Protein AF-A0A838LYR3-F1 (afdb_monomer)

Foldseek 3Di:
DDDDPPDPPDDDDLPQPDWDFPQLQLQAAADDVVQNHGGRGGHPQQDPRSTRVCVVHPPDDPVSVVPGDDCQCRPPDSVSNNVSSNVVNVVPDDD

Sequence (95 aa):
MGLTEGNPLFGTGATALPCRSGCAACCIAPSISSLDKPAGVACGHLTGDLRCGLFGQPKRPACCASLQPSAEMCGATRDQALAWLAALETATCPT

pLDDT: mean 80.67, std 14.08, range [44.53, 92.38]

Solvent-accessible surface area (backbone atoms only — not comparable to full-atom values): 5904 Å² total; per-residue (Å²): 141,85,85,86,81,83,71,83,78,73,81,84,71,85,69,69,52,76,86,53,70,67,38,38,26,86,46,17,28,42,60,36,77,96,70,77,34,53,56,68,38,74,42,94,55,54,41,95,60,27,27,63,67,42,68,97,42,90,85,37,52,66,72,66,61,68,59,67,55,41,68,79,46,47,46,96,41,44,65,50,16,29,52,46,37,42,53,48,41,65,73,67,55,83,129

Mean predicted aligned error: 9.0 Å

Structure (mmCIF, N/CA/C/O backbone):
data_AF-A0A838LYR3-F1
#
_entry.id   AF-A0A838LYR3-F1
#
loop_
_atom_site.group_PDB
_atom_site.id
_atom_site.type_symbol
_atom_site.label_atom_id
_atom_site.label_alt_id
_atom_site.label_comp_id
_atom_site.label_asym_id
_atom_site.label_entity_id
_atom_site.label_seq_id
_atom_site.pdbx_PDB_ins_code
_atom_site.Cartn_x
_atom_site.Cartn_y
_atom_site.Cartn_z
_atom_site.occupancy
_atom_site.B_iso_or_equiv
_atom_site.auth_seq_id
_atom_site.auth_comp_id
_atom_site.auth_asym_id
_atom_site.auth_atom_id
_atom_site.pdbx_PDB_model_num
ATOM 1 N N . MET A 1 1 ? 39.013 15.803 25.135 1.00 48.59 1 MET A N 1
ATOM 2 C CA . MET A 1 1 ? 37.767 15.359 25.796 1.00 48.59 1 MET A CA 1
ATOM 3 C C . MET A 1 1 ? 36.686 16.358 25.428 1.00 48.59 1 MET A C 1
ATOM 5 O O . MET A 1 1 ? 36.846 17.513 25.788 1.00 48.59 1 MET A O 1
ATOM 9 N N . GLY A 1 2 ? 35.651 15.939 24.693 1.00 51.66 2 GLY A N 1
ATOM 10 C CA . GLY A 1 2 ? 34.401 16.704 24.599 1.00 51.66 2 GLY A CA 1
ATOM 11 C C . GLY A 1 2 ? 33.957 17.165 23.205 1.00 51.66 2 GLY A C 1
ATOM 12 O O . GLY A 1 2 ? 34.185 18.309 22.849 1.00 51.66 2 GLY A O 1
ATOM 13 N N . LEU A 1 3 ? 33.254 16.269 22.499 1.00 59.47 3 LEU A N 1
ATOM 14 C CA . LEU A 1 3 ? 32.057 16.517 21.674 1.00 59.47 3 LEU A CA 1
ATOM 15 C C . LEU A 1 3 ? 32.143 17.485 20.471 1.00 59.47 3 LEU A C 1
ATOM 17 O O . LEU A 1 3 ? 31.819 18.663 20.575 1.00 59.47 3 LEU A O 1
ATOM 21 N N . THR A 1 4 ? 32.355 16.922 19.279 1.00 51.19 4 THR A N 1
ATOM 22 C CA . THR A 1 4 ? 31.703 17.410 18.048 1.00 51.19 4 THR A CA 1
ATOM 23 C C . THR A 1 4 ? 31.056 16.235 17.320 1.00 51.19 4 THR A C 1
ATOM 25 O O . THR A 1 4 ? 31.497 15.824 16.250 1.00 51.19 4 THR A O 1
ATOM 28 N N . GLU A 1 5 ? 30.011 15.670 17.924 1.00 50.97 5 GLU A N 1
ATOM 29 C CA . GLU A 1 5 ? 29.069 14.792 17.227 1.00 50.97 5 GLU A CA 1
ATOM 30 C C . GLU A 1 5 ? 27.991 15.679 16.602 1.00 50.97 5 GLU A C 1
ATOM 32 O O . GLU A 1 5 ? 26.931 15.928 17.173 1.00 50.97 5 GLU A O 1
ATOM 37 N N . GLY A 1 6 ? 28.307 16.239 15.436 1.00 52.12 6 GLY A N 1
ATOM 38 C CA . GLY A 1 6 ? 27.322 16.889 14.583 1.00 52.12 6 GLY A CA 1
ATOM 39 C C . GLY A 1 6 ? 26.482 15.830 13.881 1.00 52.12 6 GLY A C 1
ATOM 40 O O . GLY A 1 6 ? 26.742 15.514 12.726 1.00 52.12 6 GLY A O 1
ATOM 41 N N . ASN A 1 7 ? 25.498 15.267 14.580 1.00 57.00 7 ASN A N 1
ATOM 42 C CA . ASN A 1 7 ? 24.417 14.515 13.955 1.00 57.00 7 ASN A CA 1
ATOM 43 C C . ASN A 1 7 ? 23.333 15.511 13.511 1.00 57.00 7 ASN A C 1
ATOM 45 O O . ASN A 1 7 ? 22.663 16.081 14.378 1.00 57.0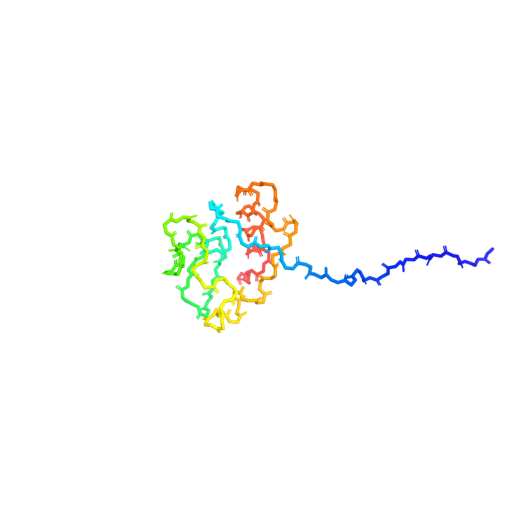0 7 ASN A O 1
ATOM 49 N N . PRO A 1 8 ? 23.114 15.750 12.207 1.00 54.66 8 PRO A N 1
ATOM 50 C CA . PRO A 1 8 ? 21.870 16.348 11.754 1.00 54.66 8 PRO A CA 1
ATOM 51 C C . PRO A 1 8 ? 20.748 15.317 11.937 1.00 54.66 8 PRO A C 1
ATOM 53 O O . PRO A 1 8 ? 20.384 14.569 11.031 1.00 54.66 8 PRO A O 1
ATOM 56 N N . LEU A 1 9 ? 20.208 15.283 13.154 1.00 55.03 9 LEU A N 1
ATOM 57 C CA . LEU A 1 9 ? 18.931 14.665 13.454 1.00 55.03 9 LEU A CA 1
ATOM 58 C C . LEU A 1 9 ? 17.839 15.343 12.621 1.00 55.03 9 LEU A C 1
ATOM 60 O O . LEU A 1 9 ? 17.621 16.547 12.721 1.00 55.03 9 LEU A O 1
ATOM 64 N N . PHE A 1 10 ? 17.128 14.494 11.882 1.00 50.84 10 PHE A N 1
ATOM 65 C CA . PHE A 1 10 ? 15.861 14.737 11.20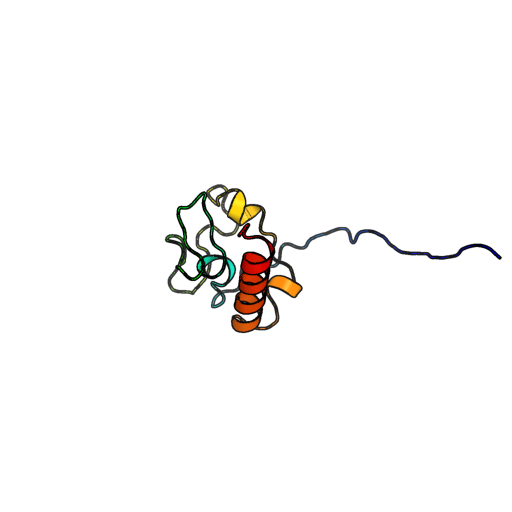0 1.00 50.84 10 PHE A CA 1
ATOM 66 C C . PHE A 1 10 ? 15.937 15.550 9.909 1.00 50.84 10 PHE A C 1
ATOM 68 O O . PHE A 1 10 ? 15.698 16.753 9.862 1.00 50.84 10 PHE A O 1
ATOM 75 N N . GLY A 1 11 ? 16.174 14.805 8.825 1.00 44.56 11 GLY A N 1
ATOM 76 C CA . GLY A 1 11 ? 15.905 15.227 7.460 1.00 44.56 11 GLY A CA 1
ATOM 77 C C . GLY A 1 11 ? 14.495 15.796 7.326 1.00 44.56 11 GLY A C 1
ATOM 78 O O . GLY A 1 11 ? 13.489 15.088 7.367 1.00 44.56 11 GLY A O 1
ATOM 79 N N . THR A 1 12 ? 14.445 17.108 7.159 1.00 48.47 12 THR A N 1
ATOM 80 C CA . THR A 1 12 ? 13.281 17.856 6.722 1.00 48.47 12 THR A CA 1
ATOM 81 C C . THR A 1 12 ? 12.869 17.349 5.342 1.00 48.47 12 THR A C 1
ATOM 83 O O . THR A 1 12 ? 13.616 17.487 4.377 1.00 48.47 12 THR A O 1
ATOM 86 N N . GLY A 1 13 ? 11.667 16.778 5.250 1.00 44.53 13 GLY A N 1
ATOM 87 C CA . GLY A 1 13 ? 11.012 16.468 3.982 1.00 44.53 13 GLY A CA 1
ATOM 88 C C . GLY A 1 13 ? 10.946 14.980 3.670 1.00 44.53 13 GLY A C 1
ATOM 89 O O . GLY A 1 13 ? 11.663 14.488 2.800 1.00 44.53 13 GLY A O 1
ATOM 90 N N . ALA A 1 14 ? 9.997 14.279 4.299 1.00 50.09 14 ALA A N 1
ATOM 91 C CA . ALA A 1 14 ? 9.415 13.090 3.689 1.00 50.09 14 ALA A CA 1
ATOM 92 C C . ALA A 1 14 ? 8.793 13.522 2.352 1.00 50.09 14 ALA A C 1
ATOM 94 O O . ALA A 1 14 ? 7.639 13.940 2.274 1.00 50.09 14 ALA A O 1
ATOM 95 N N . THR A 1 15 ? 9.605 13.503 1.300 1.00 54.31 15 THR A N 1
ATOM 96 C CA . THR A 1 15 ? 9.146 13.647 -0.074 1.00 54.31 15 THR A CA 1
ATOM 97 C C . THR A 1 15 ? 8.306 12.407 -0.309 1.00 54.31 15 THR A C 1
ATOM 99 O O . THR A 1 15 ? 8.864 11.333 -0.524 1.00 54.31 15 THR A O 1
ATOM 102 N N . ALA A 1 16 ? 6.988 12.518 -0.123 1.00 64.75 16 ALA A N 1
ATOM 103 C CA . ALA A 1 16 ? 6.077 11.393 -0.256 1.00 64.75 16 ALA A CA 1
ATOM 104 C C . ALA A 1 16 ? 6.321 10.756 -1.625 1.00 64.75 16 ALA A C 1
ATOM 106 O O . ALA A 1 16 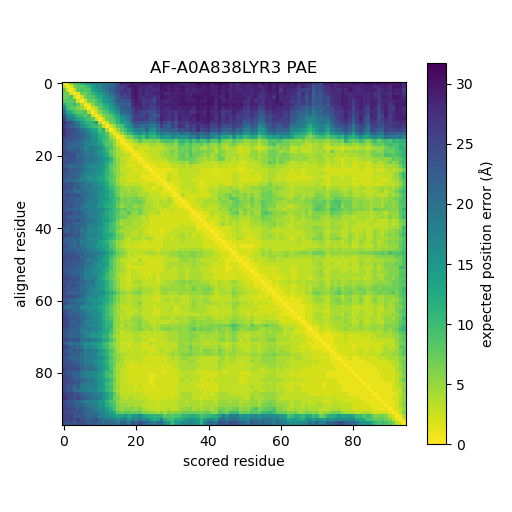? 6.000 11.347 -2.660 1.00 64.75 16 ALA A O 1
ATOM 107 N N . LEU A 1 17 ? 6.961 9.584 -1.626 1.00 79.19 17 LEU A N 1
ATOM 108 C CA . LEU A 1 17 ? 7.320 8.895 -2.855 1.00 79.19 17 LEU A CA 1
ATOM 109 C C . LEU A 1 17 ? 6.038 8.674 -3.666 1.00 79.19 17 LEU A C 1
ATOM 111 O O . LEU A 1 17 ? 5.042 8.182 -3.118 1.00 79.19 17 LEU A O 1
ATOM 115 N N . PRO A 1 18 ? 6.014 9.061 -4.953 1.00 82.69 18 PRO A N 1
ATOM 116 C CA . PRO A 1 18 ? 4.821 8.893 -5.761 1.00 82.69 18 PRO A CA 1
ATOM 117 C C . PRO A 1 18 ? 4.481 7.405 -5.870 1.00 82.69 18 PRO A C 1
ATOM 119 O O . PRO A 1 18 ? 5.362 6.552 -6.002 1.00 82.69 18 PRO A O 1
ATOM 122 N N . CYS A 1 19 ? 3.187 7.076 -5.829 1.00 85.38 19 CYS A N 1
ATOM 123 C CA . CYS A 1 19 ? 2.741 5.709 -6.073 1.00 85.38 19 CYS A CA 1
ATOM 124 C C . CYS A 1 19 ? 3.187 5.260 -7.467 1.00 85.38 19 CYS A C 1
ATOM 126 O O . CYS A 1 19 ? 2.767 5.826 -8.477 1.00 85.38 19 CYS A O 1
ATOM 128 N N . ARG A 1 20 ? 4.028 4.224 -7.508 1.00 86.38 20 ARG A N 1
ATOM 129 C CA . ARG A 1 20 ? 4.528 3.620 -8.742 1.00 86.38 20 ARG A CA 1
ATOM 130 C C . ARG A 1 20 ? 3.464 2.706 -9.356 1.00 86.38 20 ARG A C 1
ATOM 132 O O . ARG A 1 20 ? 3.030 1.744 -8.716 1.00 86.38 20 ARG A O 1
ATOM 139 N N . SER A 1 21 ? 3.083 2.964 -10.606 1.00 85.44 21 SER A N 1
ATOM 140 C CA . SER A 1 21 ? 2.283 2.035 -11.416 1.00 85.44 21 SER A CA 1
ATOM 141 C C . SER A 1 21 ? 2.994 0.687 -11.565 1.00 85.44 21 SER A C 1
ATOM 143 O O . SER A 1 21 ? 4.222 0.622 -11.597 1.00 85.44 21 SER A O 1
ATOM 145 N N . GLY A 1 22 ? 2.244 -0.414 -11.592 1.00 85.88 22 GLY A N 1
ATOM 146 C CA . GLY A 1 22 ? 2.820 -1.763 -11.585 1.00 85.88 22 GLY A CA 1
ATOM 147 C C . GLY A 1 22 ? 3.170 -2.312 -10.194 1.00 85.88 22 GLY A C 1
ATOM 148 O O . GLY A 1 22 ? 3.431 -3.507 -10.071 1.00 85.88 22 GLY A O 1
ATOM 149 N N . CYS A 1 23 ? 3.168 -1.498 -9.129 1.00 89.56 23 CYS A N 1
ATOM 150 C CA . CYS A 1 23 ? 3.603 -1.937 -7.798 1.00 89.56 23 CYS A CA 1
ATOM 151 C C . CYS A 1 23 ? 2.528 -2.719 -7.030 1.00 89.56 23 CYS A C 1
ATOM 153 O O . CYS A 1 23 ? 2.781 -3.841 -6.609 1.00 89.56 23 CYS A O 1
ATOM 155 N N . ALA A 1 24 ? 1.349 -2.130 -6.815 1.00 90.38 24 ALA A N 1
ATOM 156 C CA . ALA A 1 24 ? 0.256 -2.642 -5.975 1.00 90.38 24 ALA A CA 1
ATOM 157 C C . ALA A 1 24 ? 0.623 -3.129 -4.553 1.00 90.38 24 ALA A C 1
ATOM 159 O O . ALA A 1 24 ? -0.253 -3.641 -3.858 1.00 90.38 24 ALA A O 1
ATOM 160 N N . ALA A 1 25 ? 1.868 -2.968 -4.089 1.00 92.38 25 ALA A N 1
ATOM 161 C CA . ALA A 1 25 ? 2.351 -3.643 -2.889 1.00 92.38 25 ALA A CA 1
ATOM 162 C C . ALA A 1 25 ? 1.578 -3.224 -1.632 1.00 92.38 25 ALA A C 1
ATOM 164 O O . ALA A 1 25 ? 0.997 -4.073 -0.964 1.00 92.38 25 ALA A O 1
ATOM 165 N N . CYS A 1 26 ? 1.437 -1.920 -1.385 1.00 89.50 26 CYS A N 1
ATOM 166 C CA . CYS A 1 26 ? 0.641 -1.399 -0.267 1.00 89.50 26 CYS A CA 1
ATOM 167 C C . CYS A 1 26 ? -0.867 -1.680 -0.384 1.00 89.50 26 CYS A C 1
ATOM 169 O O . CYS A 1 26 ? -1.581 -1.621 0.611 1.00 89.50 26 CYS A O 1
ATOM 171 N N . CYS A 1 27 ? -1.371 -2.001 -1.578 1.00 90.88 27 CYS A N 1
ATOM 172 C CA . CYS A 1 27 ? -2.770 -2.379 -1.776 1.00 90.88 27 CYS A CA 1
ATOM 173 C C . CYS A 1 27 ? -3.021 -3.875 -1.546 1.00 90.88 27 CYS A C 1
ATOM 175 O O . CYS A 1 27 ? -4.167 -4.253 -1.306 1.00 90.88 27 CYS A O 1
ATOM 177 N N . ILE A 1 28 ? -1.989 -4.718 -1.637 1.00 91.19 28 ILE A N 1
ATOM 178 C CA . ILE A 1 28 ? -2.102 -6.182 -1.584 1.00 91.19 28 ILE A CA 1
ATOM 179 C C . ILE A 1 28 ? -1.508 -6.729 -0.288 1.00 91.19 28 ILE A C 1
ATOM 181 O O . ILE A 1 28 ? -2.212 -7.417 0.438 1.00 91.19 28 ILE A O 1
ATOM 185 N N . ALA A 1 29 ? -0.254 -6.401 0.025 1.00 91.38 29 ALA A N 1
ATOM 186 C CA . ALA A 1 29 ? 0.490 -7.022 1.118 1.00 91.38 29 ALA A CA 1
ATOM 187 C C . ALA A 1 29 ? -0.125 -6.795 2.509 1.00 91.38 29 ALA A C 1
ATOM 189 O O . ALA A 1 29 ? -0.402 -7.801 3.158 1.00 91.38 29 ALA A O 1
ATOM 190 N N . PRO A 1 30 ? -0.392 -5.553 2.965 1.00 87.69 30 PRO A N 1
ATOM 191 C CA . PRO A 1 30 ? -0.811 -5.338 4.343 1.00 87.69 30 PRO A CA 1
ATOM 192 C C . PRO A 1 30 ? -2.243 -5.801 4.599 1.00 87.69 30 PRO A C 1
ATOM 194 O O . PRO A 1 30 ? -3.112 -5.618 3.738 1.00 87.69 30 PRO A O 1
ATOM 197 N N . SER A 1 31 ? -2.498 -6.362 5.775 1.00 88.31 31 SER A N 1
ATOM 198 C CA . SER A 1 31 ? -3.840 -6.496 6.320 1.00 88.31 31 SER A CA 1
ATOM 199 C C . SER A 1 31 ? -4.310 -5.128 6.808 1.00 88.31 31 SER A C 1
ATOM 201 O O . SER A 1 31 ? -3.567 -4.344 7.392 1.00 88.31 31 SER A O 1
ATOM 203 N N . ILE A 1 32 ? -5.551 -4.777 6.494 1.00 85.44 32 ILE A N 1
ATOM 204 C CA . ILE A 1 32 ? -6.125 -3.495 6.8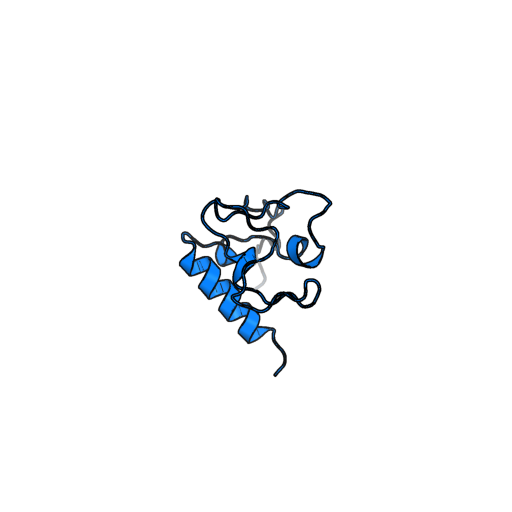93 1.00 85.44 32 ILE A CA 1
ATOM 205 C C . ILE A 1 32 ? -7.492 -3.788 7.487 1.00 85.44 32 ILE A C 1
ATOM 207 O O . ILE A 1 32 ? -8.486 -3.844 6.763 1.00 85.44 32 ILE A O 1
ATOM 211 N N . SER A 1 33 ? -7.538 -3.951 8.810 1.00 81.56 33 SER A N 1
ATOM 212 C CA . SER A 1 33 ? -8.768 -4.272 9.545 1.00 81.56 33 SER A CA 1
ATOM 213 C C . SER A 1 33 ? -9.863 -3.232 9.315 1.00 81.56 33 SER A C 1
ATOM 215 O O . SER A 1 33 ? -11.020 -3.580 9.147 1.00 81.56 33 SER A O 1
ATOM 217 N N . SER A 1 34 ? -9.495 -1.950 9.197 1.00 79.94 34 SER A N 1
ATOM 218 C CA . SER A 1 34 ? -10.447 -0.865 8.906 1.00 79.94 34 SER A CA 1
ATOM 219 C C . SER A 1 34 ? -11.084 -0.942 7.509 1.00 79.94 34 SER A C 1
ATOM 221 O O . SER A 1 34 ? -11.984 -0.157 7.220 1.00 79.94 34 SER A O 1
ATOM 223 N N . LEU A 1 35 ? -10.581 -1.807 6.627 1.00 80.62 35 LEU A N 1
ATOM 224 C CA . LEU A 1 35 ? -11.115 -2.044 5.285 1.00 80.62 35 LEU A CA 1
ATOM 225 C C . LEU A 1 35 ? -11.572 -3.496 5.096 1.00 80.62 35 LEU A C 1
ATOM 227 O O . LEU A 1 35 ? -11.790 -3.889 3.951 1.00 80.62 35 LEU A O 1
ATOM 231 N N . ASP A 1 36 ? -11.624 -4.296 6.171 1.00 84.06 36 ASP A N 1
ATOM 232 C CA . ASP A 1 36 ? -11.861 -5.746 6.118 1.00 84.06 36 ASP A CA 1
ATOM 233 C C . ASP A 1 36 ? -11.010 -6.439 5.036 1.00 84.06 36 ASP A C 1
ATOM 235 O O . ASP A 1 36 ? -11.450 -7.359 4.345 1.00 84.06 36 ASP A O 1
ATOM 239 N N . LYS A 1 37 ? -9.773 -5.956 4.847 1.00 85.06 37 LYS A N 1
ATOM 240 C CA . LYS A 1 37 ? -8.859 -6.427 3.804 1.00 85.06 37 LYS A CA 1
ATOM 241 C C . LYS A 1 37 ? -7.819 -7.363 4.418 1.00 85.06 37 LYS A C 1
ATOM 243 O O . LYS A 1 37 ? -6.942 -6.872 5.132 1.00 85.06 37 LYS A O 1
ATOM 248 N N . PRO A 1 38 ? -7.838 -8.670 4.112 1.00 86.75 38 PRO A N 1
ATOM 249 C CA . PRO A 1 38 ? -6.790 -9.579 4.557 1.00 86.75 38 PRO A CA 1
ATOM 250 C C . PRO A 1 38 ? -5.436 -9.251 3.911 1.00 86.75 38 PRO A C 1
ATOM 252 O O . PRO A 1 38 ? -5.368 -8.693 2.806 1.00 86.75 38 PRO A O 1
ATOM 255 N N . ALA A 1 39 ? -4.350 -9.629 4.589 1.00 87.56 39 ALA A N 1
ATOM 256 C CA . ALA A 1 39 ? -3.015 -9.595 4.000 1.00 87.56 39 ALA A CA 1
ATOM 257 C C . ALA A 1 39 ? -2.975 -10.469 2.736 1.00 87.56 39 ALA A C 1
ATOM 259 O O . ALA A 1 39 ? -3.588 -11.534 2.673 1.00 87.56 39 ALA A O 1
ATOM 260 N N . GLY A 1 40 ? -2.290 -9.995 1.698 1.00 87.44 40 GLY A N 1
ATOM 261 C CA . GLY A 1 40 ? -2.220 -10.672 0.400 1.00 87.44 40 GLY A CA 1
ATOM 262 C C . GLY A 1 40 ? -3.464 -10.527 -0.490 1.00 87.44 40 GLY A C 1
ATOM 263 O O . GLY A 1 40 ? -3.413 -10.925 -1.653 1.00 87.44 40 GLY A O 1
ATOM 264 N N . VAL A 1 41 ? -4.557 -9.920 -0.012 1.00 89.06 41 VAL A N 1
ATOM 265 C CA . VAL A 1 41 ? -5.766 -9.673 -0.817 1.00 89.06 41 VAL A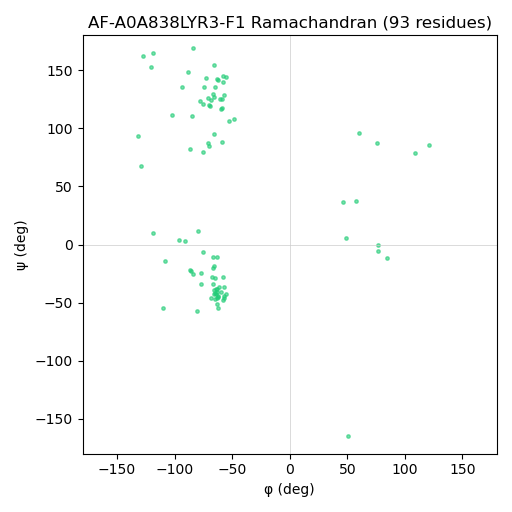 CA 1
ATOM 266 C C . VAL A 1 41 ? -5.723 -8.282 -1.446 1.00 89.06 41 VAL A C 1
ATOM 268 O O . VAL A 1 41 ? -5.397 -7.284 -0.795 1.00 89.06 41 VAL A O 1
ATOM 271 N N . ALA A 1 42 ? -6.073 -8.203 -2.732 1.00 88.94 42 ALA A N 1
ATOM 272 C CA . ALA A 1 42 ? -6.138 -6.944 -3.461 1.00 88.94 42 ALA A CA 1
ATOM 273 C C . ALA A 1 42 ? -7.261 -6.038 -2.934 1.00 88.94 42 ALA A C 1
ATOM 275 O O . ALA A 1 42 ? -8.416 -6.439 -2.827 1.00 88.94 42 ALA A O 1
ATOM 276 N N . CYS A 1 43 ? -6.919 -4.784 -2.637 1.00 90.44 43 CYS A N 1
ATOM 277 C CA . CYS A 1 43 ? -7.895 -3.757 -2.278 1.00 90.44 43 CYS A CA 1
ATOM 278 C C . CYS A 1 43 ? -8.857 -3.463 -3.444 1.00 90.44 43 CYS A C 1
ATOM 280 O O . CYS A 1 43 ? -8.415 -3.337 -4.586 1.00 90.44 43 CYS A O 1
ATOM 282 N N . GLY A 1 44 ? -10.141 -3.222 -3.153 1.00 88.12 44 GLY A N 1
ATOM 283 C CA . GLY A 1 44 ? -11.149 -2.843 -4.157 1.00 88.12 44 GLY A CA 1
ATOM 284 C C . GLY A 1 44 ? -10.896 -1.505 -4.872 1.00 88.12 44 GLY A C 1
ATOM 285 O O . GLY A 1 44 ? -11.547 -1.202 -5.865 1.00 88.12 44 GLY A O 1
ATOM 286 N N . HIS A 1 45 ? -9.937 -0.702 -4.398 1.00 88.62 45 HIS A N 1
ATOM 287 C CA . HIS A 1 45 ? -9.507 0.544 -5.044 1.00 88.62 45 HIS A CA 1
ATOM 288 C C . HIS A 1 45 ? -8.264 0.387 -5.936 1.00 88.62 45 HIS A C 1
ATOM 290 O O . HIS A 1 45 ? -7.733 1.387 -6.434 1.00 88.62 45 HIS A O 1
ATOM 296 N N . LEU A 1 46 ? -7.753 -0.835 -6.100 1.00 90.56 46 LEU A N 1
ATOM 297 C CA . LEU A 1 46 ? -6.650 -1.123 -7.009 1.00 90.56 46 LEU A CA 1
ATOM 298 C C . LEU A 1 46 ? -7.143 -1.017 -8.458 1.00 90.56 46 LEU A C 1
ATOM 300 O O . LEU A 1 46 ? -8.121 -1.660 -8.830 1.00 90.56 46 LEU A O 1
ATOM 304 N N . THR A 1 47 ? -6.476 -0.205 -9.279 1.00 89.38 47 THR A N 1
ATOM 305 C CA . THR A 1 47 ? -6.813 -0.098 -10.707 1.00 89.38 47 THR A CA 1
ATOM 306 C C . THR A 1 47 ? -6.128 -1.198 -11.523 1.00 89.38 47 THR A C 1
ATOM 308 O O . THR A 1 47 ? -5.213 -1.869 -11.036 1.00 89.38 47 THR A O 1
ATOM 311 N N . GLY A 1 48 ? -6.526 -1.351 -12.792 1.00 87.81 48 GLY A N 1
ATOM 312 C CA . GLY A 1 48 ? -5.907 -2.304 -13.724 1.00 87.81 48 GLY A CA 1
ATOM 313 C C . GLY A 1 48 ? -4.399 -2.095 -13.924 1.00 87.81 48 GLY A C 1
ATOM 314 O O . GLY A 1 48 ? -3.670 -3.061 -14.117 1.00 87.81 48 GLY A O 1
ATOM 315 N N . ASP A 1 49 ? -3.902 -0.864 -13.768 1.00 88.25 49 ASP A N 1
ATOM 316 C CA . ASP A 1 49 ? -2.469 -0.532 -13.866 1.00 88.25 49 ASP A CA 1
ATOM 317 C C . ASP A 1 49 ? -1.668 -0.862 -12.595 1.00 88.25 49 ASP A C 1
ATOM 319 O O . ASP A 1 49 ? -0.533 -0.400 -12.428 1.00 88.25 49 ASP A O 1
ATOM 323 N N . LEU A 1 50 ? -2.254 -1.610 -11.651 1.00 90.38 50 LEU A N 1
ATOM 324 C CA . LEU A 1 50 ? -1.615 -2.000 -10.392 1.00 90.38 50 LEU A CA 1
ATOM 325 C C . LEU A 1 5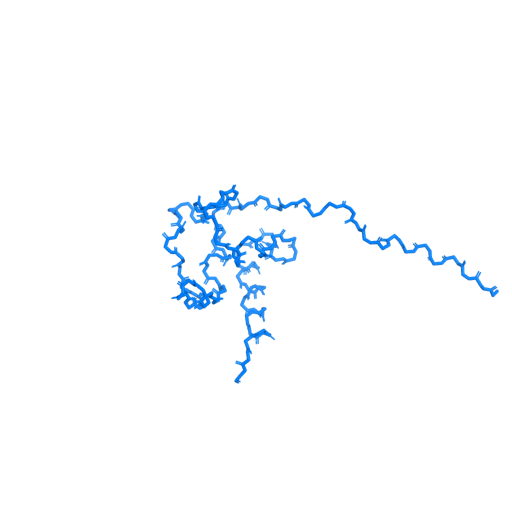0 ? -1.147 -0.780 -9.570 1.00 90.38 50 LEU A C 1
ATOM 327 O O . LEU A 1 50 ? -0.094 -0.800 -8.925 1.00 90.38 50 LEU A O 1
ATOM 331 N N . ARG A 1 51 ? -1.948 0.292 -9.590 1.00 89.81 51 ARG A N 1
ATOM 332 C CA . ARG A 1 51 ? -1.781 1.508 -8.777 1.00 89.81 51 ARG A CA 1
ATOM 333 C C . ARG A 1 51 ? -3.003 1.733 -7.896 1.00 89.81 51 ARG A C 1
ATOM 335 O O . ARG A 1 51 ? -4.119 1.349 -8.238 1.00 89.81 51 ARG A O 1
ATOM 342 N N . CYS A 1 52 ? -2.801 2.404 -6.769 1.00 89.50 52 CYS A N 1
ATOM 343 C CA . CYS A 1 52 ? -3.915 2.811 -5.921 1.00 89.50 52 CYS A CA 1
ATOM 344 C C . CYS A 1 52 ? -4.709 3.926 -6.614 1.00 89.50 52 CYS A C 1
ATOM 346 O O . CYS A 1 52 ? -4.162 5.000 -6.883 1.00 89.50 52 CYS A O 1
ATOM 348 N N . GLY A 1 53 ? -5.998 3.695 -6.871 1.00 88.50 53 GLY A N 1
ATOM 349 C CA . GLY A 1 53 ? -6.883 4.701 -7.458 1.00 88.50 53 GLY A CA 1
ATOM 350 C C . GLY A 1 53 ? -7.086 5.911 -6.546 1.00 88.50 53 GLY A C 1
ATOM 351 O O . GLY A 1 53 ? -7.246 7.020 -7.036 1.00 88.50 53 GLY A O 1
ATOM 352 N N . LEU A 1 54 ? -7.004 5.725 -5.223 1.00 89.06 54 LEU A N 1
ATOM 353 C CA . LEU A 1 54 ? -7.198 6.779 -4.218 1.00 89.06 54 LEU A CA 1
ATOM 354 C C . LEU A 1 54 ? -5.905 7.501 -3.806 1.00 89.06 54 LEU A C 1
ATOM 356 O O . LEU A 1 54 ? -5.935 8.335 -2.904 1.00 89.06 54 LEU A O 1
ATOM 360 N N . PHE A 1 55 ? -4.753 7.191 -4.405 1.00 88.12 55 PHE A N 1
ATOM 361 C CA . PHE A 1 55 ? -3.496 7.831 -4.010 1.00 88.12 55 PHE A CA 1
ATOM 362 C C . PHE A 1 55 ? -3.560 9.355 -4.210 1.00 88.12 55 PHE A C 1
ATOM 364 O O . PHE A 1 55 ? -3.872 9.822 -5.300 1.00 88.12 55 PHE A O 1
ATOM 371 N N . GLY A 1 56 ? -3.280 10.124 -3.152 1.00 83.62 56 GLY A N 1
ATOM 372 C CA . GLY A 1 56 ? -3.366 11.591 -3.160 1.00 83.62 56 GLY A CA 1
ATOM 373 C C . GLY A 1 56 ? -4.789 12.160 -3.085 1.00 83.62 56 GLY A C 1
ATOM 374 O O . GLY A 1 56 ? -4.948 13.376 -3.053 1.00 83.62 56 GLY A O 1
ATOM 375 N N . GLN A 1 57 ? -5.825 11.316 -3.033 1.00 87.56 57 GLN A N 1
ATOM 376 C CA . GLN A 1 57 ? -7.209 11.768 -2.900 1.00 87.56 57 GLN A CA 1
ATOM 377 C C . GLN A 1 57 ? -7.620 11.918 -1.427 1.00 87.56 57 GLN A C 1
ATOM 379 O O . GLN A 1 57 ? -7.220 11.097 -0.600 1.00 87.56 57 GLN A O 1
ATOM 384 N N . PRO A 1 58 ? -8.519 12.865 -1.097 1.00 85.44 58 PRO A N 1
ATOM 385 C CA . PRO A 1 58 ? -9.059 13.011 0.259 1.00 85.44 58 PRO A CA 1
ATOM 386 C C . PRO A 1 58 ? -9.928 11.819 0.689 1.00 85.44 58 PRO A C 1
ATOM 388 O O . PRO A 1 58 ? -10.126 11.590 1.874 1.00 85.44 58 PRO A O 1
ATOM 391 N N . LYS A 1 59 ? -10.428 11.030 -0.273 1.00 86.19 59 LYS A N 1
ATOM 392 C CA . LYS A 1 59 ? -11.179 9.790 -0.023 1.00 86.19 59 LYS A CA 1
ATOM 393 C C . LYS A 1 59 ? -10.286 8.618 0.407 1.00 86.19 59 LYS A C 1
ATOM 395 O O . LYS A 1 59 ? -10.808 7.547 0.704 1.00 86.19 59 LYS A O 1
ATOM 400 N N . ARG A 1 60 ? -8.953 8.771 0.392 1.00 86.81 60 ARG A N 1
ATOM 401 C CA . ARG A 1 60 ? -8.024 7.717 0.817 1.00 86.81 60 ARG A CA 1
ATOM 402 C C . ARG A 1 60 ? -8.207 7.455 2.318 1.00 86.81 60 ARG A C 1
ATOM 404 O O . ARG A 1 60 ? -8.090 8.399 3.095 1.00 86.81 60 ARG A O 1
ATOM 411 N N . PRO A 1 61 ? -8.434 6.199 2.738 1.00 87.00 61 PRO A N 1
ATOM 412 C CA . PRO A 1 61 ? -8.567 5.858 4.151 1.00 87.00 61 PRO A CA 1
ATOM 413 C C . PRO A 1 61 ? -7.355 6.318 4.960 1.00 87.00 61 PRO A C 1
ATOM 415 O O . PRO A 1 61 ? -6.223 6.232 4.474 1.00 87.00 61 PRO A O 1
ATOM 418 N N . ALA A 1 62 ? -7.586 6.757 6.200 1.00 86.38 62 ALA A N 1
ATOM 419 C CA . ALA A 1 62 ? -6.533 7.270 7.072 1.00 86.38 62 ALA A CA 1
ATOM 420 C C . ALA A 1 62 ? -5.397 6.254 7.257 1.00 86.38 62 ALA A C 1
ATOM 422 O O . ALA A 1 62 ? -4.245 6.624 7.101 1.00 86.38 62 ALA A O 1
ATOM 423 N N . CYS A 1 63 ? -5.697 4.965 7.448 1.00 85.25 63 CYS A N 1
ATOM 424 C CA . CYS A 1 63 ? -4.681 3.907 7.536 1.00 85.25 63 CYS A CA 1
ATOM 425 C C . CYS A 1 63 ? -3.771 3.850 6.294 1.00 85.25 63 CYS A C 1
ATOM 427 O O . CYS A 1 63 ? -2.547 3.838 6.404 1.00 85.25 63 CYS A O 1
ATOM 429 N N . CYS A 1 64 ? -4.360 3.905 5.097 1.00 86.81 64 CYS A N 1
ATOM 430 C CA . CYS A 1 64 ? -3.623 3.924 3.842 1.00 86.81 64 CYS A CA 1
ATOM 431 C C . CYS A 1 64 ? -2.812 5.213 3.679 1.00 86.81 64 CYS A C 1
ATOM 433 O O . CYS A 1 64 ? -1.773 5.173 3.029 1.00 86.81 64 CYS A O 1
ATOM 435 N N . ALA A 1 65 ? -3.304 6.354 4.170 1.00 84.88 65 ALA A N 1
ATOM 436 C CA . ALA A 1 65 ? -2.617 7.645 4.106 1.00 84.88 65 ALA A CA 1
ATOM 437 C C . ALA A 1 65 ? -1.492 7.765 5.151 1.00 84.88 65 ALA A C 1
ATOM 439 O O . ALA A 1 65 ? -0.459 8.365 4.867 1.00 84.88 65 ALA A O 1
ATOM 440 N N . SER A 1 66 ? -1.662 7.156 6.324 1.00 83.69 66 SER A N 1
ATOM 441 C CA . SER A 1 66 ? -0.646 7.040 7.371 1.00 83.69 66 SER A CA 1
ATOM 442 C C . SER A 1 66 ? 0.513 6.139 6.951 1.00 83.69 66 SER A C 1
ATOM 444 O O . SER A 1 66 ? 1.637 6.370 7.386 1.00 83.69 66 SER A O 1
ATOM 446 N N . LEU A 1 67 ? 0.274 5.162 6.066 1.00 82.25 67 LEU A N 1
ATOM 447 C CA . LEU A 1 67 ? 1.333 4.379 5.433 1.00 82.25 67 LEU A CA 1
ATOM 448 C C . LEU A 1 67 ? 2.101 5.255 4.427 1.00 82.25 67 LEU A C 1
ATOM 450 O O . LEU A 1 67 ? 1.763 5.342 3.240 1.00 82.25 67 LEU A O 1
ATOM 454 N N . GLN A 1 68 ? 3.114 5.951 4.939 1.00 80.88 68 GLN A N 1
ATOM 455 C CA . GLN A 1 68 ? 3.969 6.840 4.164 1.00 80.88 68 GLN A CA 1
ATOM 456 C C . GLN A 1 68 ? 4.945 6.016 3.312 1.00 80.88 68 GLN A C 1
ATOM 458 O O . GLN A 1 68 ? 5.723 5.235 3.861 1.00 80.88 68 GLN A O 1
ATOM 463 N N . PRO A 1 69 ? 4.928 6.164 1.977 1.00 82.19 69 PRO A N 1
ATOM 464 C CA . PRO A 1 69 ? 5.862 5.455 1.118 1.00 82.19 69 PRO A CA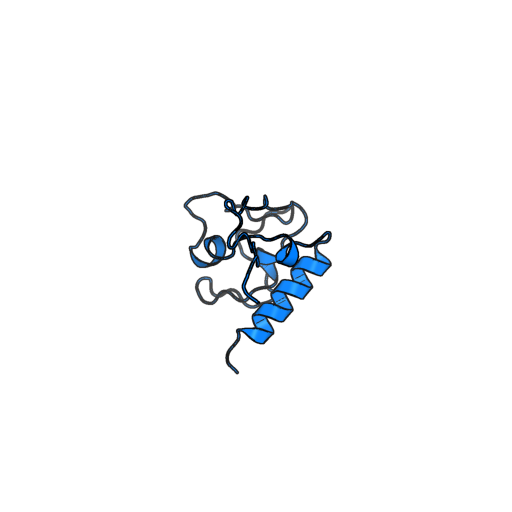 1
ATOM 465 C C . PRO A 1 69 ? 7.286 5.983 1.342 1.00 82.19 69 PRO A C 1
ATOM 467 O O . PRO A 1 69 ? 7.544 7.178 1.193 1.00 82.19 69 PRO A O 1
ATOM 470 N N . SER A 1 70 ? 8.201 5.077 1.683 1.00 85.44 70 SER A N 1
ATOM 471 C CA . SER A 1 70 ? 9.636 5.327 1.866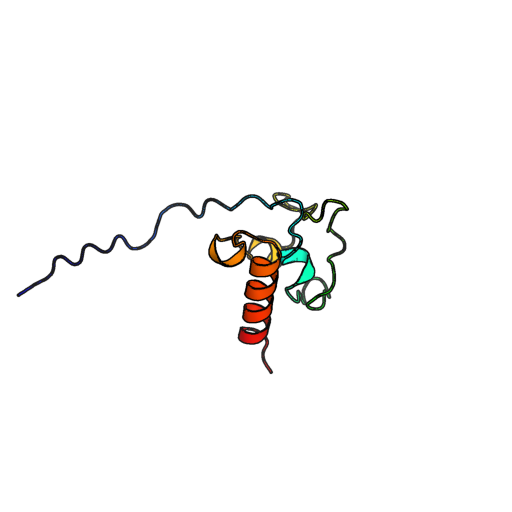 1.00 85.44 70 SER A CA 1
ATOM 472 C C . SER A 1 70 ? 10.465 4.497 0.880 1.00 85.44 70 SER A C 1
ATOM 474 O O . SER A 1 70 ? 9.952 3.558 0.265 1.00 85.44 70 SER A O 1
ATOM 476 N N . ALA A 1 71 ? 11.747 4.835 0.706 1.00 85.44 71 ALA A N 1
ATOM 477 C CA . ALA A 1 71 ? 12.641 4.088 -0.181 1.00 85.44 71 ALA A CA 1
ATOM 478 C C . ALA A 1 71 ? 12.834 2.636 0.292 1.00 85.44 71 ALA A C 1
ATOM 480 O O . ALA A 1 71 ? 12.821 1.725 -0.531 1.00 85.44 71 ALA A O 1
ATOM 481 N N . GLU A 1 72 ? 12.923 2.413 1.606 1.00 86.00 72 GLU A N 1
ATOM 482 C CA . GLU A 1 72 ? 12.985 1.069 2.198 1.00 86.00 72 GLU A CA 1
ATOM 483 C C . GLU A 1 72 ? 11.710 0.267 1.944 1.00 86.00 72 GLU A C 1
ATOM 485 O O . GLU A 1 72 ? 11.790 -0.893 1.553 1.00 86.00 72 GLU A O 1
ATOM 490 N N . MET A 1 73 ? 10.537 0.897 2.077 1.00 87.12 73 MET A N 1
ATOM 491 C CA . MET A 1 73 ? 9.259 0.245 1.792 1.00 87.12 73 MET A CA 1
ATOM 492 C C . MET A 1 73 ? 9.076 -0.057 0.309 1.00 87.12 73 MET A C 1
ATOM 494 O O . MET A 1 73 ? 8.574 -1.112 -0.051 1.00 87.12 73 MET A O 1
ATOM 498 N N . CYS A 1 74 ? 9.371 0.901 -0.567 1.00 87.94 74 CYS A N 1
ATOM 499 C CA . CYS A 1 74 ? 9.029 0.795 -1.985 1.00 87.94 74 CYS A CA 1
ATOM 500 C C . CYS A 1 74 ? 10.078 0.040 -2.806 1.00 87.94 74 CYS A C 1
ATOM 502 O O . CYS A 1 74 ? 9.736 -0.455 -3.890 1.00 87.94 74 CYS A O 1
ATOM 504 N N . GLY A 1 75 ? 11.321 -0.007 -2.315 1.00 88.69 75 GLY A N 1
ATOM 505 C CA . GLY A 1 75 ? 12.470 -0.616 -2.972 1.00 88.69 75 GLY A CA 1
ATOM 506 C C . GLY A 1 75 ? 12.674 -0.159 -4.420 1.00 88.69 75 GLY A C 1
ATOM 507 O O . GLY A 1 75 ? 12.076 0.805 -4.910 1.00 88.69 75 GLY A O 1
ATOM 508 N N . ALA A 1 76 ? 13.503 -0.909 -5.140 1.00 88.56 76 ALA A N 1
ATOM 509 C CA . ALA A 1 76 ? 13.655 -0.781 -6.587 1.00 88.56 76 ALA A CA 1
ATOM 510 C C . ALA A 1 76 ? 12.585 -1.577 -7.357 1.00 88.56 76 ALA A C 1
ATOM 512 O O . ALA A 1 76 ? 12.250 -1.235 -8.492 1.00 88.56 76 ALA A O 1
ATOM 513 N N . THR A 1 77 ? 12.025 -2.634 -6.755 1.00 90.12 77 THR A N 1
ATOM 514 C CA . THR A 1 77 ? 11.090 -3.554 -7.422 1.00 90.12 77 THR A CA 1
ATOM 515 C C . THR A 1 77 ? 9.794 -3.736 -6.635 1.00 90.12 77 THR A C 1
ATOM 517 O O . THR A 1 77 ? 9.692 -3.417 -5.452 1.00 90.12 77 THR A O 1
ATOM 520 N N . ARG A 1 78 ? 8.749 -4.238 -7.307 1.00 90.19 78 ARG A N 1
ATOM 521 C CA . ARG A 1 78 ? 7.492 -4.625 -6.642 1.00 90.19 78 ARG A CA 1
ATOM 522 C C . ARG A 1 78 ? 7.726 -5.714 -5.600 1.00 90.19 78 ARG A C 1
ATOM 524 O O . ARG A 1 78 ? 7.118 -5.663 -4.540 1.00 90.19 78 ARG A O 1
ATOM 531 N N . ASP A 1 79 ? 8.567 -6.682 -5.935 1.00 91.38 79 ASP A N 1
ATOM 532 C CA . ASP A 1 79 ? 8.841 -7.837 -5.090 1.00 91.38 79 ASP A CA 1
ATOM 533 C C . ASP A 1 79 ? 9.467 -7.419 -3.755 1.00 91.38 79 ASP A C 1
ATOM 535 O O . ASP A 1 79 ? 8.960 -7.781 -2.698 1.00 91.38 79 ASP A O 1
ATOM 539 N N . GLN A 1 80 ? 10.450 -6.510 -3.799 1.00 92.25 80 GLN A N 1
ATOM 540 C CA . GLN A 1 80 ? 11.032 -5.905 -2.597 1.00 92.25 80 GLN A CA 1
ATOM 541 C C . G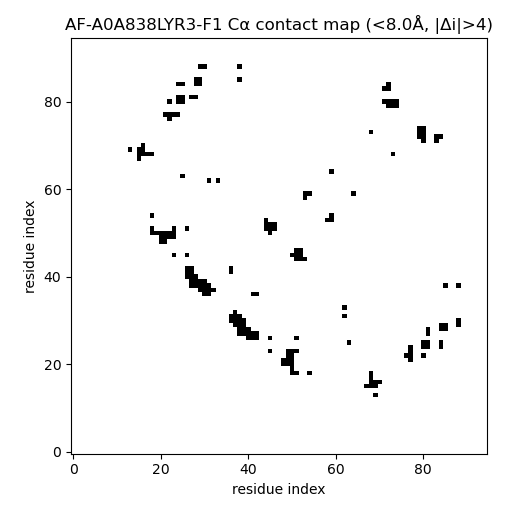LN A 1 80 ? 9.972 -5.214 -1.737 1.00 92.25 80 GLN A C 1
ATOM 543 O O . GLN A 1 80 ? 9.941 -5.410 -0.525 1.00 92.25 80 GLN A O 1
ATOM 548 N N . ALA A 1 81 ? 9.069 -4.452 -2.363 1.00 92.06 81 ALA A N 1
ATOM 549 C CA . ALA A 1 81 ? 8.017 -3.763 -1.628 1.00 92.06 81 ALA A CA 1
ATOM 550 C C . ALA A 1 81 ? 7.015 -4.720 -0.971 1.00 92.06 81 ALA A C 1
ATOM 552 O O . ALA A 1 81 ? 6.574 -4.486 0.153 1.00 92.06 81 ALA A O 1
ATOM 553 N N . LEU A 1 82 ? 6.656 -5.805 -1.661 1.00 91.50 82 LEU A N 1
ATOM 554 C CA . LEU A 1 82 ? 5.794 -6.849 -1.112 1.00 91.50 82 LEU A CA 1
ATOM 555 C C . LEU A 1 82 ? 6.467 -7.563 0.062 1.00 91.50 82 LEU A C 1
ATOM 557 O O . LEU A 1 82 ? 5.834 -7.718 1.102 1.00 91.50 82 LEU A O 1
ATOM 561 N N . ALA A 1 83 ? 7.734 -7.955 -0.090 1.00 91.81 83 ALA A N 1
ATOM 562 C CA . ALA A 1 83 ? 8.494 -8.640 0.950 1.00 91.81 83 ALA A CA 1
ATOM 563 C C . ALA A 1 83 ? 8.655 -7.768 2.203 1.00 91.81 83 ALA A C 1
ATOM 565 O O . ALA A 1 83 ? 8.420 -8.238 3.315 1.00 91.81 83 ALA A O 1
ATOM 566 N N . TRP A 1 84 ? 8.987 -6.486 2.026 1.00 92.25 84 TRP A N 1
ATOM 567 C CA . TRP A 1 84 ? 9.138 -5.548 3.137 1.00 92.25 84 TRP A CA 1
ATOM 568 C C . TRP A 1 84 ? 7.820 -5.340 3.891 1.00 92.25 84 TRP A C 1
ATOM 570 O O . TRP A 1 84 ? 7.789 -5.430 5.117 1.00 92.25 84 TRP A O 1
ATOM 580 N N . LEU A 1 85 ? 6.710 -5.134 3.170 1.00 91.00 85 LEU A N 1
ATOM 581 C CA . LEU A 1 85 ? 5.388 -4.981 3.783 1.00 91.00 85 LEU A CA 1
ATOM 582 C C . LEU A 1 85 ? 4.924 -6.264 4.482 1.00 91.00 85 LEU A C 1
ATOM 584 O O . LEU A 1 85 ? 4.408 -6.185 5.587 1.00 91.00 85 LEU A O 1
ATOM 588 N N . ALA A 1 86 ? 5.142 -7.440 3.891 1.00 89.81 86 ALA A N 1
ATOM 589 C CA . ALA A 1 86 ? 4.792 -8.718 4.515 1.00 89.81 86 ALA A CA 1
ATOM 590 C C . ALA A 1 86 ? 5.597 -8.986 5.800 1.00 89.81 86 ALA A C 1
ATOM 592 O O . ALA A 1 86 ? 5.051 -9.483 6.788 1.00 89.81 86 ALA A O 1
ATOM 593 N N . ALA A 1 87 ? 6.884 -8.624 5.811 1.00 89.94 87 ALA A N 1
ATOM 594 C CA . ALA A 1 87 ? 7.715 -8.701 7.009 1.00 89.94 87 ALA A CA 1
ATOM 595 C C . ALA A 1 87 ? 7.191 -7.770 8.113 1.00 89.94 87 ALA A C 1
ATOM 597 O O . ALA A 1 87 ? 7.123 -8.167 9.275 1.00 89.94 87 ALA A O 1
ATOM 598 N N . LEU A 1 88 ? 6.764 -6.560 7.746 1.00 88.38 88 LEU A N 1
ATOM 599 C CA . LEU A 1 88 ? 6.166 -5.606 8.677 1.00 88.38 88 LEU A CA 1
ATOM 600 C C . LEU A 1 88 ? 4.833 -6.071 9.246 1.00 88.38 88 LEU A C 1
ATOM 602 O O . LEU A 1 88 ? 4.620 -5.946 10.448 1.00 88.38 88 LEU A O 1
ATOM 606 N N . GLU A 1 89 ? 3.966 -6.648 8.420 1.00 88.75 89 GLU A N 1
ATOM 607 C CA . GLU A 1 89 ? 2.728 -7.269 8.898 1.00 88.75 89 GLU A CA 1
ATOM 608 C C . GLU A 1 89 ? 3.035 -8.362 9.914 1.00 88.75 89 GLU A C 1
ATOM 610 O O . GLU A 1 89 ? 2.496 -8.355 11.011 1.00 88.75 89 GLU A O 1
ATOM 615 N N . THR A 1 90 ? 3.985 -9.246 9.608 1.00 86.56 90 THR A N 1
ATOM 616 C CA . THR A 1 90 ? 4.386 -10.317 10.532 1.00 86.56 90 THR A CA 1
ATOM 617 C C . THR A 1 90 ? 4.948 -9.762 11.844 1.00 86.56 90 THR A C 1
ATOM 619 O O . THR A 1 90 ? 4.711 -10.331 12.904 1.00 86.56 90 THR A O 1
ATOM 622 N N . ALA A 1 91 ? 5.678 -8.645 11.791 1.00 86.56 91 ALA A N 1
ATOM 623 C CA . ALA A 1 91 ? 6.263 -8.007 12.968 1.00 86.56 91 ALA A CA 1
ATOM 624 C C . ALA A 1 91 ? 5.254 -7.207 13.813 1.00 86.56 91 ALA A C 1
ATOM 626 O O . ALA A 1 91 ? 5.499 -6.984 14.997 1.00 86.56 91 ALA A O 1
ATOM 627 N N . THR A 1 92 ? 4.155 -6.737 13.215 1.00 81.62 92 THR A N 1
ATOM 628 C CA . THR A 1 92 ? 3.163 -5.862 13.868 1.00 81.62 92 THR A CA 1
ATOM 629 C C . THR A 1 92 ? 1.833 -6.550 14.164 1.00 81.62 92 THR A C 1
ATOM 631 O O . THR A 1 92 ? 1.059 -6.030 14.969 1.00 81.62 92 THR A O 1
ATOM 634 N N . CYS A 1 93 ? 1.567 -7.720 13.581 1.00 73.19 93 CYS A N 1
ATOM 635 C CA . CYS A 1 93 ? 0.432 -8.551 13.952 1.00 73.19 93 CYS A CA 1
ATOM 636 C C . CYS A 1 93 ? 0.646 -9.133 15.360 1.00 73.19 93 CYS A C 1
ATOM 638 O O . CYS A 1 93 ? 1.598 -9.889 15.571 1.00 73.19 93 CYS A O 1
ATOM 640 N N . PRO A 1 94 ? -0.235 -8.823 16.328 1.00 57.09 94 PRO A N 1
ATOM 641 C CA . PRO A 1 94 ? -0.259 -9.545 17.588 1.00 57.09 94 PRO A CA 1
ATOM 642 C C . PRO A 1 94 ? -0.657 -11.002 17.313 1.00 57.09 94 PRO A C 1
ATOM 644 O O . PRO A 1 94 ? -1.556 -11.260 16.510 1.00 57.09 94 PRO A O 1
ATOM 647 N N . THR A 1 95 ? 0.062 -11.928 17.945 1.00 52.03 95 THR A N 1
ATOM 648 C CA . THR A 1 95 ? -0.222 -13.372 17.896 1.00 52.03 95 THR A CA 1
ATOM 649 C C . THR A 1 95 ? -1.414 -13.742 18.763 1.00 52.03 95 THR A C 1
ATOM 651 O O . THR A 1 95 ? -1.672 -13.020 19.755 1.00 52.03 95 THR A O 1
#

Radius of gyration: 16.11 Å; Cα contacts (8 Å, |Δi|>4): 99; chains: 1; bounding box: 50×31×40 Å

Secondary structure (DSSP, 8-state):
-----------S----PPPPTT--HHHHSS-BGGGTB-TTPPPTTB-TTSSBTTTT-TTS-HHHHHS---HHHH-SSHHHHHHHHHHHHHHHS--